Protein AF-A0A6V8LG87-F1 (afdb_monomer_lite)

Secondary structure (DSSP, 8-state):
-PPPSEETTEEEEEEEEE-SSEEEEEEEETTTTEEEEEEEE-GGGTT-HHHHHHHHHHHHHHHHTTTSSS--EEEEEE-TTS-EEEEEE---SSSS-TTSPTT---HHHHS--

InterPro domains:
  IPR000719 Protein kinase domain [PS50011] (10-113)
  IPR001245 Serine-threonine/tyrosine-protein kinase, catalytic domain [PF07714] (12-90)
  IPR011009 Protein kinase-like domain superfamily [SSF56112] (5-93)
  IPR017441 Protein kinase, ATP binding site [PS00107] (16-39)

Sequence (113 aa):
MIPPARIGTYRIERLLGAGSFATVWLGFDPSLGARVAIKVLADNWSHDLRVRERFLDEGRLLWRLDHQRVVRVYALDELPDGRPYLVMLWADGVACAIGWPPGRCRWTRVWPC

Radius of gyration: 13.92 Å; chains: 1; bounding box: 31×33×41 Å

Organism: NCBI:txid1076125

Foldseek 3Di:
DDDDCDFVQWGFDAWLDDAPFWTWTWTAHPVVRAIKIKTWGDPVCLPPPVSVVVVVVVLVVQCVVVPDQAKAWDDWDAGPVGIIMTIIDDDPQPSHDPPDDGPPDRPCVVDPD

Structure (mmCIF, N/CA/C/O backbone):
data_AF-A0A6V8LG87-F1
#
_entry.id   AF-A0A6V8LG87-F1
#
loop_
_atom_site.group_PDB
_atom_site.id
_atom_site.type_symbol
_atom_site.label_atom_id
_atom_site.label_alt_id
_atom_site.label_comp_id
_atom_site.label_asym_id
_atom_site.label_entity_id
_atom_site.label_seq_id
_atom_site.pdbx_PDB_ins_code
_atom_site.Cartn_x
_atom_site.Cartn_y
_atom_site.Cartn_z
_atom_site.occupancy
_atom_site.B_iso_or_equiv
_atom_site.auth_seq_id
_atom_site.auth_comp_id
_atom_site.auth_asym_id
_atom_site.auth_atom_id
_atom_site.pdbx_PDB_model_num
ATOM 1 N N . MET A 1 1 ? 7.406 16.252 -3.633 1.00 52.72 1 MET A N 1
ATOM 2 C CA . MET A 1 1 ? 6.657 15.255 -4.427 1.00 52.72 1 MET A CA 1
ATOM 3 C C . MET A 1 1 ? 5.187 15.406 -4.080 1.00 52.72 1 MET A C 1
ATOM 5 O O . MET A 1 1 ? 4.864 15.344 -2.900 1.00 52.72 1 MET A O 1
ATOM 9 N N . ILE A 1 2 ? 4.328 15.710 -5.053 1.00 60.94 2 ILE A N 1
ATOM 10 C CA . ILE A 1 2 ? 2.883 15.837 -4.814 1.00 60.94 2 ILE A CA 1
ATOM 11 C C . ILE A 1 2 ? 2.318 14.411 -4.697 1.00 60.94 2 ILE A C 1
ATOM 13 O O . ILE A 1 2 ? 2.616 13.597 -5.573 1.00 60.94 2 ILE A O 1
ATOM 17 N N . PRO A 1 3 ? 1.576 14.070 -3.629 1.00 64.38 3 PRO A N 1
ATOM 18 C CA . PRO A 1 3 ? 0.932 12.766 -3.521 1.00 64.38 3 PRO A CA 1
ATOM 19 C C . PRO A 1 3 ? -0.010 12.532 -4.709 1.00 64.38 3 PRO A C 1
ATOM 21 O O . PRO A 1 3 ? -0.745 13.454 -5.077 1.00 64.38 3 PRO A O 1
ATOM 24 N N . PRO A 1 4 ? -0.035 11.327 -5.305 1.00 75.56 4 PRO A N 1
ATOM 25 C CA . PRO A 1 4 ? -1.040 11.012 -6.311 1.00 75.56 4 PRO A CA 1
ATOM 26 C C . PRO A 1 4 ? -2.429 11.146 -5.681 1.00 75.56 4 PRO A C 1
ATOM 28 O O . PRO A 1 4 ? -2.637 10.704 -4.557 1.00 75.56 4 PRO A O 1
ATOM 31 N N . ALA A 1 5 ? -3.392 11.749 -6.383 1.00 83.56 5 ALA A N 1
ATOM 32 C CA . ALA A 1 5 ? -4.743 11.932 -5.839 1.00 83.56 5 ALA A CA 1
ATOM 33 C C . ALA A 1 5 ? -5.470 10.589 -5.615 1.00 83.56 5 ALA A C 1
ATOM 35 O O . ALA A 1 5 ? -6.320 10.466 -4.727 1.00 83.56 5 ALA A O 1
ATOM 36 N N . ARG A 1 6 ? -5.139 9.578 -6.431 1.00 87.38 6 ARG A N 1
ATOM 37 C CA . ARG A 1 6 ? -5.688 8.219 -6.380 1.00 87.38 6 ARG A CA 1
ATOM 38 C C . ARG A 1 6 ? -4.638 7.194 -6.797 1.00 87.38 6 ARG A C 1
ATOM 40 O O . ARG A 1 6 ? -3.780 7.496 -7.623 1.00 87.38 6 ARG A O 1
ATOM 47 N N . ILE A 1 7 ? -4.749 5.991 -6.249 1.00 87.12 7 ILE A N 1
ATOM 48 C CA . ILE A 1 7 ? -4.038 4.788 -6.697 1.00 87.12 7 ILE A CA 1
ATOM 49 C C . ILE A 1 7 ? -5.122 3.745 -6.933 1.00 87.12 7 ILE A C 1
ATOM 51 O O . ILE A 1 7 ? -5.860 3.443 -6.001 1.00 87.12 7 ILE A O 1
ATOM 55 N N . GLY A 1 8 ? -5.278 3.257 -8.164 1.00 85.38 8 GLY A N 1
ATOM 56 C CA . GLY A 1 8 ? -6.420 2.408 -8.519 1.00 85.38 8 GLY A CA 1
ATOM 57 C C . GLY A 1 8 ? -7.759 3.066 -8.148 1.00 85.38 8 GLY A C 1
ATOM 58 O O . GLY A 1 8 ? -8.017 4.223 -8.491 1.00 85.38 8 GLY A O 1
ATOM 59 N N . THR A 1 9 ? -8.597 2.346 -7.401 1.00 87.19 9 THR A N 1
ATOM 60 C CA . THR A 1 9 ? -9.882 2.838 -6.865 1.00 87.19 9 THR A CA 1
ATOM 61 C C . THR A 1 9 ? -9.748 3.604 -5.543 1.00 87.19 9 THR A C 1
ATOM 63 O O . THR A 1 9 ? -10.713 4.216 -5.079 1.00 87.19 9 THR A O 1
ATOM 66 N N . TYR A 1 10 ? -8.558 3.612 -4.941 1.00 90.75 10 TYR A N 1
ATOM 67 C CA . TYR A 1 10 ? -8.314 4.150 -3.609 1.00 90.75 10 TYR A CA 1
ATOM 68 C C . TYR A 1 10 ? -8.014 5.648 -3.649 1.00 90.75 10 TYR A C 1
ATOM 70 O O . TYR A 1 10 ? -7.161 6.118 -4.410 1.00 90.75 10 TYR A O 1
ATOM 78 N N . ARG A 1 11 ? -8.677 6.417 -2.779 1.00 91.75 11 ARG A N 1
ATOM 79 C CA . ARG A 1 11 ? -8.396 7.852 -2.617 1.00 91.75 11 ARG A CA 1
ATOM 80 C C . ARG A 1 11 ? -7.235 8.045 -1.654 1.00 91.75 11 ARG A C 1
ATOM 82 O O . ARG A 1 11 ? -7.338 7.620 -0.509 1.00 91.75 11 ARG A O 1
ATOM 89 N N . ILE A 1 12 ? -6.170 8.719 -2.076 1.00 92.00 12 ILE A N 1
ATOM 90 C CA . ILE A 1 12 ? -5.002 8.940 -1.216 1.00 92.00 12 ILE A CA 1
ATOM 91 C C . ILE A 1 12 ? -5.264 10.104 -0.265 1.00 92.00 12 ILE A C 1
ATOM 93 O O . ILE A 1 12 ? -5.641 11.194 -0.689 1.00 92.00 12 ILE A O 1
ATOM 97 N N . GLU A 1 13 ? -5.071 9.863 1.030 1.00 90.06 13 GLU A N 1
ATOM 98 C CA . GLU A 1 13 ? -5.220 10.876 2.075 1.00 90.06 13 GLU A CA 1
ATOM 99 C C . GLU A 1 13 ? -3.878 11.537 2.401 1.00 90.06 13 GLU A C 1
ATOM 101 O O . GLU A 1 13 ? -3.796 12.761 2.477 1.00 90.06 13 GLU A O 1
ATOM 106 N N . ARG A 1 14 ? -2.816 10.744 2.607 1.00 87.12 14 ARG A N 1
ATOM 107 C CA . ARG A 1 14 ? -1.473 11.260 2.932 1.00 87.12 14 ARG A CA 1
ATOM 108 C C . ARG A 1 14 ? -0.373 10.215 2.778 1.00 87.12 14 ARG A C 1
ATOM 110 O O . ARG A 1 14 ? -0.634 9.015 2.784 1.00 87.12 14 ARG A O 1
ATOM 117 N N . LEU A 1 15 ? 0.875 10.677 2.735 1.00 87.06 15 LEU A N 1
ATOM 118 C CA . LEU A 1 15 ? 2.060 9.827 2.857 1.00 87.06 15 LEU A CA 1
ATOM 119 C C . LEU A 1 15 ? 2.187 9.285 4.289 1.00 87.06 15 LEU A C 1
ATOM 121 O O . LEU A 1 15 ? 2.129 10.060 5.245 1.00 87.06 15 LEU A O 1
ATOM 125 N N . LEU A 1 16 ? 2.385 7.973 4.438 1.00 83.69 16 LEU A N 1
ATOM 126 C CA . LEU A 1 16 ? 2.703 7.341 5.725 1.00 83.69 16 LEU A CA 1
ATOM 127 C C . LEU A 1 16 ? 4.211 7.179 5.921 1.00 83.69 16 LEU A C 1
ATOM 129 O O . LEU A 1 16 ? 4.708 7.360 7.032 1.00 83.69 16 LEU A O 1
ATOM 133 N N . GLY A 1 17 ? 4.933 6.859 4.849 1.00 81.75 17 GLY A N 1
ATOM 134 C CA . GLY A 1 17 ? 6.386 6.735 4.857 1.00 81.75 17 GLY A CA 1
ATOM 135 C C . GLY A 1 17 ? 6.928 6.449 3.463 1.00 81.75 17 GLY A C 1
ATOM 136 O O . GLY A 1 17 ? 6.244 5.843 2.644 1.00 81.75 17 GLY A O 1
ATOM 137 N N . ALA A 1 18 ? 8.150 6.893 3.195 1.00 80.25 18 ALA A N 1
ATOM 138 C CA . ALA A 1 18 ? 8.874 6.577 1.973 1.00 80.25 18 ALA A CA 1
ATOM 139 C C . ALA A 1 18 ? 10.166 5.855 2.354 1.00 80.25 18 ALA A C 1
ATOM 141 O O . ALA A 1 18 ? 10.941 6.361 3.167 1.00 80.25 18 ALA A O 1
ATOM 142 N N . GLY A 1 19 ? 10.341 4.662 1.803 1.00 70.81 19 GLY A N 1
ATOM 143 C CA . GLY A 1 19 ? 11.512 3.825 1.978 1.00 70.81 19 GLY A CA 1
ATOM 144 C C . GLY A 1 19 ? 12.413 3.799 0.760 1.00 70.81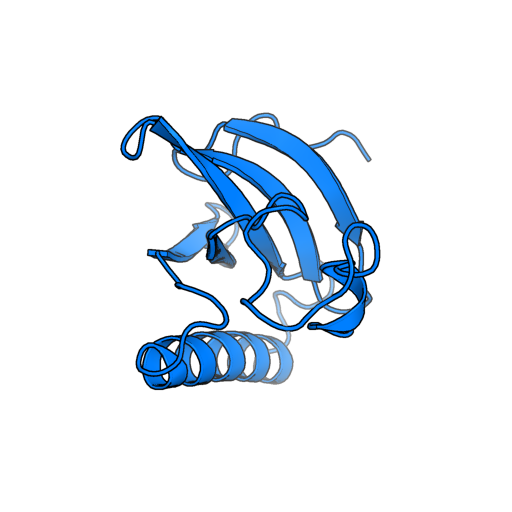 19 GLY A C 1
ATOM 145 O O . GLY A 1 19 ? 12.097 4.387 -0.274 1.00 70.81 19 GLY A O 1
ATOM 146 N N . SER A 1 20 ? 13.514 3.059 0.874 1.00 68.62 20 SER A N 1
ATOM 147 C CA . SER A 1 20 ? 14.442 2.847 -0.241 1.00 68.62 20 SER A CA 1
ATOM 148 C C . SER A 1 20 ? 13.805 2.025 -1.362 1.00 68.62 20 SER A C 1
ATOM 150 O O . SER A 1 20 ? 14.135 2.236 -2.529 1.00 68.62 20 SER A O 1
ATOM 152 N N . PHE A 1 21 ? 12.887 1.112 -1.017 1.00 73.06 21 PHE A N 1
ATOM 153 C CA . PHE A 1 21 ? 12.264 0.183 -1.968 1.00 73.06 21 PHE A CA 1
ATOM 154 C C . PHE A 1 21 ? 10.804 0.502 -2.295 1.00 73.06 21 PHE A C 1
ATOM 156 O O . PHE A 1 21 ? 10.329 0.174 -3.380 1.00 73.06 21 PHE A O 1
ATOM 163 N N . ALA A 1 22 ? 10.071 1.134 -1.379 1.00 81.69 22 ALA A N 1
ATOM 164 C CA . ALA A 1 22 ? 8.643 1.364 -1.552 1.00 81.69 22 ALA A CA 1
ATOM 165 C C . ALA A 1 22 ? 8.157 2.618 -0.827 1.00 81.69 22 ALA A C 1
ATOM 167 O O . ALA A 1 22 ? 8.694 3.023 0.203 1.00 81.69 22 ALA A O 1
ATOM 168 N N . THR A 1 23 ? 7.078 3.196 -1.343 1.00 86.62 23 THR A N 1
ATOM 169 C CA . THR A 1 23 ? 6.358 4.304 -0.717 1.00 86.62 23 THR A CA 1
ATOM 170 C C . THR A 1 23 ? 5.029 3.807 -0.167 1.00 86.62 23 THR A C 1
ATOM 172 O O . THR A 1 23 ? 4.258 3.180 -0.888 1.00 86.62 23 THR A O 1
ATOM 175 N N . VAL A 1 24 ? 4.744 4.089 1.101 1.00 87.19 24 VAL A N 1
ATOM 176 C CA . VAL A 1 24 ? 3.500 3.700 1.771 1.00 87.19 24 VAL A CA 1
ATOM 177 C C . VAL A 1 24 ? 2.591 4.911 1.926 1.00 87.19 24 VAL A C 1
ATOM 179 O O . VAL A 1 24 ? 2.953 5.913 2.548 1.00 87.19 24 VAL A O 1
ATOM 182 N N . TRP A 1 25 ? 1.376 4.791 1.411 1.00 89.00 25 TRP A N 1
ATOM 183 C CA . TRP A 1 25 ? 0.333 5.806 1.454 1.00 89.00 25 TRP A CA 1
ATOM 184 C C . TRP A 1 25 ? -0.819 5.365 2.351 1.00 89.00 25 TRP A C 1
ATOM 186 O O . TRP A 1 25 ? -1.149 4.183 2.418 1.00 89.00 25 TRP A O 1
A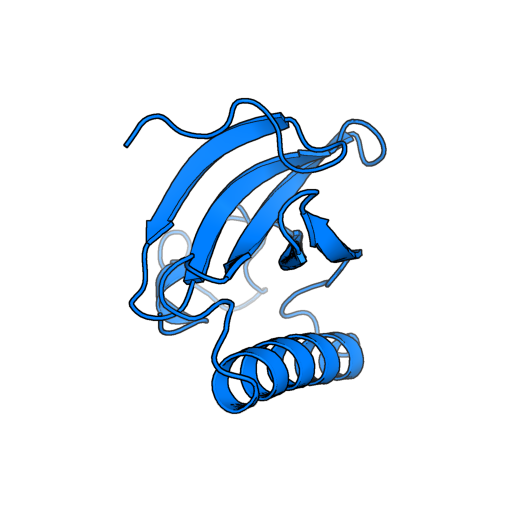TOM 196 N N . LEU A 1 26 ? -1.452 6.323 3.022 1.00 89.94 26 LEU A N 1
ATOM 197 C CA . LEU A 1 26 ? -2.769 6.133 3.615 1.00 89.94 26 LEU A CA 1
ATOM 198 C C . LEU A 1 26 ? -3.799 6.434 2.535 1.00 89.94 26 LEU A C 1
ATOM 200 O O . LEU A 1 26 ? -3.812 7.544 1.996 1.00 89.94 26 LEU A O 1
ATOM 204 N N . GLY A 1 27 ? -4.650 5.463 2.242 1.00 91.44 27 GLY A N 1
ATOM 205 C CA . GLY A 1 27 ? -5.771 5.607 1.330 1.00 91.44 27 GLY A CA 1
ATOM 206 C C . GLY A 1 27 ? -7.105 5.317 2.005 1.00 91.44 27 GLY A C 1
ATOM 207 O O . GLY A 1 27 ? -7.167 4.744 3.091 1.00 91.44 27 GLY A O 1
ATOM 208 N N . PHE A 1 28 ? -8.180 5.704 1.335 1.00 89.62 28 PHE A N 1
ATOM 209 C CA . PHE A 1 28 ? -9.545 5.323 1.659 1.00 89.62 28 PHE A CA 1
ATOM 210 C C . PHE A 1 28 ? -10.086 4.430 0.544 1.00 89.62 28 PHE A C 1
ATOM 212 O O . PHE A 1 28 ? -10.052 4.822 -0.628 1.00 89.62 28 PHE A O 1
ATOM 219 N N . ASP A 1 29 ? -10.571 3.247 0.917 1.00 89.25 29 ASP A N 1
ATOM 220 C CA . ASP A 1 29 ? -11.282 2.346 0.016 1.00 89.25 29 ASP A CA 1
ATOM 221 C C . ASP A 1 29 ? -12.791 2.626 0.110 1.00 89.25 29 ASP A C 1
ATOM 223 O O . ASP A 1 29 ? -13.397 2.336 1.148 1.00 89.25 29 ASP A O 1
ATOM 227 N N . PRO A 1 30 ? -13.423 3.175 -0.943 1.00 84.88 30 PRO A N 1
ATOM 228 C CA . PRO A 1 30 ? -14.862 3.416 -0.945 1.00 84.88 30 PRO A CA 1
ATOM 229 C C . PRO A 1 30 ? -15.693 2.124 -0.931 1.00 84.88 30 PRO A C 1
ATOM 231 O O . PRO A 1 30 ? -16.838 2.163 -0.489 1.00 84.88 30 PRO A O 1
ATOM 234 N N . SER A 1 31 ? -15.136 0.995 -1.373 1.00 84.44 31 SER A N 1
ATOM 235 C CA . SER A 1 31 ? -15.817 -0.307 -1.422 1.00 84.44 31 SER A CA 1
ATOM 236 C C . SER A 1 31 ? -15.919 -0.937 -0.034 1.00 84.44 31 SER A C 1
ATOM 238 O O . SER A 1 31 ? -16.937 -1.532 0.308 1.00 84.44 31 SER A O 1
ATOM 240 N N . LEU A 1 32 ? -14.866 -0.786 0.777 1.00 81.25 32 LEU A N 1
ATOM 241 C CA . LEU A 1 32 ? -14.829 -1.248 2.170 1.00 81.25 32 LEU A CA 1
ATOM 242 C C . LEU A 1 32 ? -15.337 -0.192 3.163 1.00 81.25 32 LEU A C 1
ATOM 244 O O . LEU A 1 32 ? -15.615 -0.522 4.313 1.00 81.25 32 LEU A O 1
ATOM 248 N N . GLY A 1 33 ? -15.416 1.077 2.751 1.00 84.81 33 GLY A N 1
ATOM 249 C CA . GLY A 1 33 ? -15.744 2.195 3.638 1.00 84.81 33 GLY A CA 1
ATOM 250 C C . GLY A 1 33 ? -14.689 2.433 4.724 1.00 84.81 33 GLY A C 1
ATOM 251 O O . GLY A 1 33 ? -15.012 2.947 5.793 1.00 84.81 33 GLY A O 1
ATOM 252 N N . ALA A 1 34 ? -13.437 2.036 4.479 1.00 84.75 34 ALA A N 1
ATOM 253 C CA . ALA A 1 34 ? -12.384 1.990 5.489 1.00 84.75 34 ALA A CA 1
ATOM 254 C C . ALA A 1 34 ? -11.056 2.569 4.984 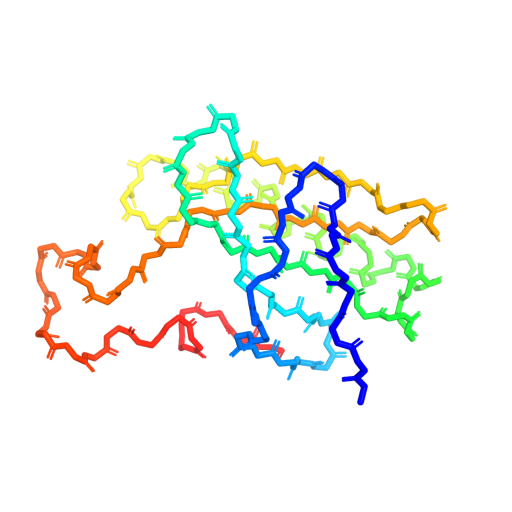1.00 84.75 34 ALA A C 1
ATOM 256 O O . ALA A 1 34 ? -10.779 2.632 3.783 1.00 84.75 34 ALA A O 1
ATOM 257 N N . ARG A 1 35 ? -10.207 2.985 5.930 1.00 87.44 35 ARG A N 1
ATOM 258 C CA . ARG A 1 35 ? -8.826 3.381 5.638 1.00 87.44 35 ARG A CA 1
ATOM 259 C C . ARG A 1 35 ? -7.962 2.148 5.390 1.00 87.44 35 ARG A C 1
ATOM 261 O O . ARG A 1 35 ? -8.053 1.159 6.116 1.00 87.44 35 ARG A O 1
ATOM 268 N N . VAL A 1 36 ? -7.084 2.247 4.403 1.00 88.62 36 VAL A N 1
ATOM 269 C CA . VAL A 1 36 ? -6.153 1.197 3.985 1.00 88.62 36 VAL A CA 1
ATOM 270 C C . VAL A 1 36 ? -4.748 1.770 3.838 1.00 88.62 36 VAL A C 1
ATOM 272 O O . VAL A 1 36 ? -4.569 2.945 3.517 1.00 88.62 36 VAL A O 1
ATOM 275 N N . ALA A 1 37 ? -3.738 0.947 4.090 1.00 88.69 37 ALA A N 1
ATOM 276 C CA . ALA A 1 37 ? -2.359 1.268 3.758 1.00 88.69 37 ALA A CA 1
ATOM 277 C C . ALA A 1 37 ? -2.038 0.710 2.370 1.00 88.69 37 ALA A C 1
ATOM 279 O O . ALA A 1 37 ? -2.373 -0.431 2.060 1.00 88.69 37 ALA A O 1
ATOM 280 N N . ILE A 1 38 ? -1.394 1.520 1.537 1.00 89.19 38 ILE A N 1
ATOM 281 C CA . ILE A 1 38 ? -1.083 1.191 0.147 1.00 89.19 38 ILE A CA 1
ATOM 282 C C . ILE A 1 38 ? 0.425 1.309 -0.032 1.00 89.19 38 ILE A C 1
ATOM 284 O O . ILE A 1 38 ? 0.965 2.415 -0.026 1.00 89.19 38 ILE A O 1
ATOM 288 N N . LYS A 1 39 ? 1.113 0.174 -0.154 1.00 87.94 39 LYS A N 1
ATOM 289 C CA . LYS A 1 39 ? 2.559 0.107 -0.399 1.00 87.94 39 LYS A CA 1
ATOM 290 C C . LYS A 1 39 ? 2.784 0.044 -1.908 1.00 87.94 39 LYS A C 1
ATOM 292 O O . LYS A 1 39 ? 2.312 -0.882 -2.548 1.00 87.94 39 LYS A O 1
ATOM 297 N N . VAL A 1 40 ? 3.489 1.015 -2.471 1.00 87.81 40 VAL A N 1
ATOM 298 C CA . VAL A 1 40 ? 3.792 1.120 -3.907 1.00 87.81 40 VAL A CA 1
ATOM 299 C C . VAL A 1 40 ? 5.287 0.956 -4.103 1.00 87.81 40 VAL A C 1
ATOM 301 O O . VAL A 1 40 ? 6.061 1.607 -3.396 1.00 87.81 40 VAL A O 1
ATOM 304 N N . LEU A 1 41 ? 5.705 0.129 -5.057 1.00 83.81 41 LEU A N 1
ATOM 305 C CA . LEU A 1 41 ? 7.119 0.003 -5.396 1.00 83.81 41 LEU A CA 1
ATOM 306 C C . LEU A 1 41 ? 7.681 1.337 -5.918 1.00 83.81 41 LEU A C 1
ATOM 308 O O . LEU A 1 41 ? 7.035 2.037 -6.700 1.00 83.81 41 LEU A O 1
ATOM 312 N N . ALA A 1 42 ? 8.876 1.711 -5.463 1.00 78.56 42 ALA A N 1
ATOM 313 C CA . ALA A 1 42 ? 9.508 2.946 -5.903 1.00 78.56 42 ALA A CA 1
ATOM 314 C C . ALA A 1 42 ? 9.921 2.868 -7.388 1.00 78.56 42 ALA A C 1
ATOM 316 O O . ALA A 1 42 ? 10.318 1.820 -7.895 1.00 78.56 42 ALA A O 1
ATOM 317 N N . ASP A 1 43 ? 9.801 4.000 -8.087 1.00 71.38 43 ASP A N 1
ATOM 318 C CA . ASP A 1 43 ? 9.957 4.096 -9.547 1.00 71.38 43 ASP A CA 1
ATOM 319 C C . ASP A 1 43 ? 11.336 3.643 -10.042 1.00 71.38 43 ASP A C 1
ATOM 321 O O . ASP A 1 43 ? 11.461 2.932 -11.036 1.00 71.38 43 ASP A O 1
ATOM 325 N N . ASN A 1 44 ? 12.367 3.975 -9.264 1.00 67.25 44 ASN A N 1
ATOM 326 C CA . ASN A 1 44 ? 13.765 3.619 -9.490 1.00 67.25 44 ASN A CA 1
ATOM 327 C C . ASN A 1 44 ? 14.048 2.108 -9.473 1.00 67.25 44 ASN A C 1
ATOM 329 O O . ASN A 1 44 ? 15.104 1.697 -9.947 1.00 67.25 44 ASN A O 1
ATOM 333 N N . TRP A 1 45 ? 13.132 1.291 -8.950 1.00 65.06 45 TRP A N 1
ATOM 334 C CA . TRP A 1 45 ? 13.278 -0.165 -8.876 1.00 65.06 45 TRP A CA 1
ATOM 335 C C . TRP A 1 45 ? 12.259 -0.928 -9.726 1.00 65.06 45 TRP A C 1
ATOM 337 O O . TRP A 1 45 ? 12.277 -2.156 -9.739 1.00 65.06 45 TRP A O 1
ATOM 347 N N . SER A 1 46 ? 11.390 -0.227 -10.461 1.00 62.78 46 SER A N 1
ATOM 348 C CA . SER A 1 46 ? 10.343 -0.839 -11.294 1.00 62.78 46 SER A CA 1
ATOM 349 C C . SER A 1 46 ? 10.894 -1.779 -12.379 1.00 62.78 46 SER A C 1
ATOM 351 O O . SER A 1 46 ? 10.252 -2.773 -12.719 1.00 62.78 46 SER A O 1
ATOM 353 N N . HIS A 1 47 ? 12.108 -1.511 -12.869 1.00 64.06 47 HIS A N 1
ATOM 354 C CA . HIS A 1 47 ? 12.791 -2.308 -13.892 1.00 64.06 47 HIS A CA 1
ATOM 355 C C . HIS A 1 47 ? 13.679 -3.434 -13.334 1.00 64.06 47 HIS A C 1
ATOM 357 O O . HIS A 1 47 ? 14.138 -4.279 -14.104 1.00 64.06 47 HIS A O 1
ATOM 363 N N . ASP A 1 48 ? 13.926 -3.478 -12.019 1.00 73.31 48 ASP A N 1
ATOM 364 C CA . ASP A 1 48 ? 14.729 -4.539 -11.406 1.00 73.31 48 ASP A CA 1
ATOM 365 C C . ASP A 1 48 ? 13.833 -5.725 -11.027 1.00 73.31 48 ASP A C 1
ATOM 367 O O . ASP A 1 48 ? 13.119 -5.718 -10.017 1.00 73.31 48 ASP A O 1
ATOM 371 N N . LEU A 1 49 ? 13.894 -6.775 -11.849 1.00 69.94 49 LEU A N 1
ATOM 372 C CA . LEU A 1 49 ? 13.123 -8.004 -11.663 1.00 69.94 49 LEU A CA 1
ATOM 373 C C . LEU A 1 49 ? 13.331 -8.631 -10.276 1.00 69.94 49 LEU A C 1
ATOM 375 O O . LEU A 1 49 ? 12.377 -9.168 -9.718 1.00 69.94 49 LEU A O 1
ATOM 379 N N . ARG A 1 50 ? 14.523 -8.509 -9.673 1.00 73.31 50 ARG A N 1
ATOM 380 C CA . ARG A 1 50 ? 14.798 -9.078 -8.341 1.00 73.31 50 ARG A CA 1
ATOM 381 C C . ARG A 1 50 ? 14.077 -8.318 -7.238 1.00 73.31 50 ARG A C 1
ATOM 383 O O . ARG A 1 50 ? 13.635 -8.919 -6.258 1.00 73.31 50 ARG A O 1
ATOM 390 N N . VAL A 1 51 ? 13.973 -6.996 -7.367 1.00 70.44 51 VAL A N 1
ATOM 391 C CA . VAL A 1 51 ? 13.255 -6.167 -6.389 1.00 70.44 51 VAL A CA 1
ATOM 392 C C . VAL A 1 51 ? 11.751 -6.368 -6.537 1.00 70.44 51 VAL A C 1
ATOM 394 O O . VAL A 1 51 ? 11.053 -6.505 -5.530 1.00 70.44 51 VAL A O 1
ATOM 397 N N . ARG A 1 52 ? 11.261 -6.487 -7.777 1.00 74.06 52 ARG A N 1
ATOM 398 C CA . ARG A 1 52 ? 9.865 -6.842 -8.054 1.00 74.06 52 ARG A CA 1
ATOM 399 C C . ARG A 1 52 ? 9.502 -8.209 -7.471 1.00 74.06 52 ARG A C 1
ATOM 401 O O . ARG A 1 52 ? 8.491 -8.312 -6.785 1.00 74.06 52 ARG A O 1
ATOM 408 N N . GLU A 1 53 ? 10.329 -9.234 -7.673 1.00 75.62 53 GLU A N 1
ATOM 409 C CA . GLU A 1 53 ? 10.111 -10.564 -7.085 1.00 75.62 53 GLU A CA 1
ATOM 410 C C . GLU A 1 53 ? 10.074 -10.521 -5.559 1.00 75.62 53 GLU A C 1
ATOM 412 O O . GLU A 1 53 ? 9.133 -11.042 -4.966 1.00 75.62 53 GLU A O 1
ATOM 417 N N . ARG A 1 54 ? 11.021 -9.826 -4.914 1.00 75.94 54 ARG A N 1
ATOM 418 C CA . ARG A 1 54 ? 11.011 -9.660 -3.450 1.00 75.94 54 ARG A CA 1
ATOM 419 C C . ARG A 1 54 ? 9.741 -8.982 -2.949 1.00 75.94 54 ARG A C 1
ATOM 421 O O . ARG A 1 54 ? 9.186 -9.418 -1.946 1.00 75.94 54 ARG A O 1
ATOM 428 N N . PHE A 1 55 ? 9.272 -7.949 -3.645 1.00 74.06 55 PHE A N 1
ATOM 429 C CA . PHE A 1 55 ? 8.030 -7.256 -3.305 1.00 74.06 55 PHE A CA 1
ATOM 430 C C . PHE A 1 55 ? 6.809 -8.183 -3.411 1.00 74.06 55 PHE A C 1
ATOM 432 O O . PHE A 1 55 ? 5.942 -8.193 -2.536 1.00 74.06 55 PHE A O 1
ATOM 439 N N . LEU A 1 56 ? 6.753 -8.996 -4.468 1.00 74.38 56 LEU A N 1
ATOM 440 C CA . LEU A 1 56 ? 5.682 -9.971 -4.671 1.00 74.38 56 LEU A CA 1
ATOM 441 C C . LEU A 1 56 ? 5.737 -11.103 -3.640 1.00 74.38 56 LEU A C 1
ATOM 443 O O . LEU A 1 56 ? 4.697 -11.499 -3.115 1.00 74.38 56 LEU A O 1
ATOM 447 N N . ASP A 1 57 ? 6.926 -11.607 -3.322 1.00 76.81 57 ASP A N 1
ATOM 448 C CA . ASP A 1 57 ? 7.117 -12.648 -2.310 1.00 76.81 57 ASP A CA 1
ATOM 449 C C . ASP A 1 57 ? 6.745 -12.156 -0.917 1.00 76.81 57 ASP A C 1
ATOM 451 O O . ASP A 1 57 ? 6.117 -12.881 -0.148 1.00 76.81 57 ASP A O 1
ATOM 455 N N . GLU A 1 58 ? 7.043 -10.899 -0.621 1.00 72.31 58 GLU A N 1
ATOM 456 C CA . GLU A 1 58 ? 6.643 -10.227 0.604 1.00 72.31 58 GLU A CA 1
ATOM 457 C C . GLU A 1 58 ? 5.104 -10.095 0.700 1.00 72.31 58 GLU A C 1
ATOM 459 O O . GLU A 1 58 ? 4.512 -10.439 1.729 1.00 72.31 58 GLU A O 1
ATOM 464 N N . GLY A 1 59 ? 4.429 -9.730 -0.397 1.00 69.25 59 GLY A N 1
ATOM 465 C CA . GLY A 1 59 ? 2.963 -9.749 -0.487 1.00 69.25 59 GLY A CA 1
ATOM 466 C C . GLY A 1 59 ? 2.352 -11.152 -0.339 1.00 69.25 59 GLY A C 1
ATOM 467 O O . GLY A 1 59 ? 1.362 -11.331 0.374 1.00 69.25 59 GLY A O 1
ATOM 468 N N . ARG A 1 60 ? 2.960 -12.175 -0.954 1.00 70.69 60 ARG A N 1
ATOM 469 C CA . ARG A 1 60 ? 2.528 -13.585 -0.846 1.00 70.69 60 ARG A CA 1
ATOM 470 C C . ARG A 1 60 ? 2.722 -14.144 0.559 1.00 70.69 60 ARG A C 1
ATOM 472 O O . ARG A 1 60 ? 1.882 -14.905 1.040 1.00 70.69 60 ARG A O 1
ATOM 479 N N . LEU A 1 61 ? 3.827 -13.795 1.210 1.00 69.12 61 LEU A N 1
ATOM 480 C CA . LEU A 1 61 ? 4.129 -14.218 2.572 1.00 69.12 61 LEU A CA 1
ATOM 481 C C . LEU A 1 61 ? 3.117 -13.612 3.548 1.00 69.12 61 LEU A C 1
ATOM 483 O O . LEU A 1 61 ? 2.578 -14.334 4.382 1.00 69.12 61 LEU A O 1
ATOM 487 N N . LEU A 1 62 ? 2.765 -12.337 3.369 1.00 63.72 62 LEU A N 1
ATOM 488 C CA . LEU A 1 62 ? 1.680 -11.701 4.115 1.00 63.72 62 LEU A CA 1
ATOM 489 C C . LEU A 1 62 ? 0.320 -12.365 3.883 1.00 63.72 62 LEU A C 1
ATOM 491 O O . LEU A 1 62 ? -0.397 -12.615 4.848 1.00 63.72 62 LEU A O 1
ATOM 495 N N . TRP A 1 63 ? -0.019 -12.691 2.633 1.00 62.97 63 TRP A N 1
ATOM 496 C CA . TRP A 1 63 ? -1.262 -13.403 2.322 1.00 62.97 63 TRP A CA 1
ATOM 497 C C . TRP A 1 63 ? -1.339 -14.743 3.067 1.00 62.97 63 TRP A C 1
ATOM 499 O O . TRP A 1 63 ? -2.385 -15.117 3.591 1.00 62.97 63 TRP A O 1
ATOM 509 N N . ARG A 1 64 ? -0.222 -15.474 3.165 1.00 61.31 64 ARG A N 1
ATOM 510 C CA . ARG A 1 64 ? -0.158 -16.760 3.882 1.00 61.31 64 ARG A CA 1
ATOM 511 C C . ARG A 1 64 ? -0.218 -16.619 5.406 1.00 61.31 64 ARG A C 1
ATOM 513 O O . ARG A 1 64 ? -0.623 -17.565 6.076 1.00 61.31 64 ARG A O 1
ATOM 520 N N . LEU A 1 65 ? 0.162 -15.466 5.955 1.00 56.97 65 LEU A N 1
ATOM 521 C CA . LEU A 1 65 ? 0.145 -15.186 7.396 1.00 56.97 65 LEU A CA 1
ATOM 522 C C . LEU A 1 65 ? -1.229 -14.724 7.926 1.00 56.97 65 LEU A C 1
ATOM 524 O O . LEU A 1 65 ? -1.344 -14.421 9.116 1.00 56.97 65 LEU A O 1
ATOM 528 N N . ASP A 1 66 ? -2.281 -14.743 7.094 1.00 53.06 66 ASP A N 1
ATOM 529 C CA . ASP A 1 66 ? -3.665 -14.328 7.415 1.00 53.06 66 ASP A CA 1
ATOM 530 C C . ASP A 1 66 ? -4.291 -15.055 8.631 1.00 53.06 66 ASP A C 1
ATOM 532 O O . ASP A 1 66 ? -5.345 -14.667 9.126 1.00 53.06 66 ASP A O 1
ATOM 536 N N . HIS A 1 67 ? -3.636 -16.081 9.187 1.00 46.16 67 HIS A N 1
ATOM 537 C CA . HIS A 1 67 ? -4.165 -16.859 10.310 1.00 46.16 67 HIS A CA 1
ATOM 538 C C . HIS A 1 67 ? -3.879 -16.331 11.721 1.00 46.16 67 HIS A C 1
ATOM 540 O O . HIS A 1 67 ? -4.442 -16.863 12.678 1.00 46.16 67 HIS A O 1
ATOM 546 N N . GLN A 1 68 ? -3.074 -15.281 11.906 1.00 45.78 68 GLN A N 1
ATOM 547 C CA . GLN A 1 68 ? -2.863 -14.715 13.246 1.00 45.78 68 GLN A CA 1
ATOM 548 C C . GLN A 1 68 ? -2.727 -13.191 13.219 1.00 45.78 68 GLN A C 1
ATOM 550 O O . GLN A 1 68 ? -1.633 -12.659 13.297 1.00 45.78 68 GLN A O 1
ATOM 555 N N . ARG A 1 69 ? -3.863 -12.481 13.174 1.00 47.09 69 ARG A N 1
ATOM 556 C CA . ARG A 1 69 ? -4.078 -11.144 13.782 1.00 47.09 69 ARG A CA 1
ATOM 557 C C . ARG A 1 69 ? -3.124 -9.982 13.416 1.00 47.09 69 ARG A C 1
ATOM 559 O O . ARG A 1 69 ? -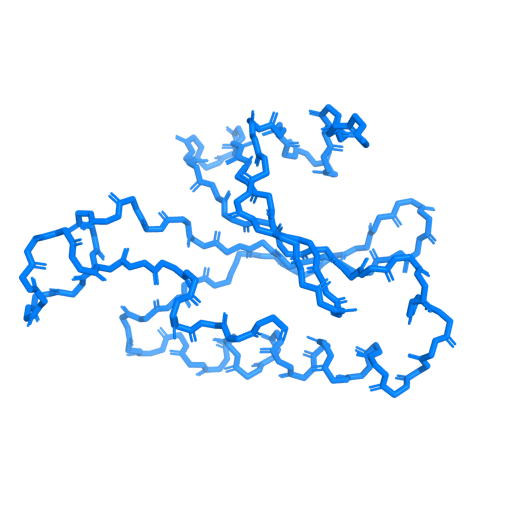3.209 -8.953 14.081 1.00 47.09 69 ARG A O 1
ATOM 566 N N . VAL A 1 70 ? -2.240 -10.091 12.419 1.00 56.09 70 VAL A N 1
ATOM 567 C CA . VAL A 1 70 ? -1.128 -9.127 12.262 1.00 56.09 70 VAL A CA 1
ATOM 568 C C . VAL A 1 70 ? -1.295 -8.147 11.094 1.00 56.09 70 VAL A C 1
ATOM 570 O O . VAL A 1 70 ? -1.169 -6.954 11.340 1.00 56.09 70 VAL A O 1
ATOM 573 N N . VAL A 1 71 ? -1.644 -8.555 9.869 1.00 59.12 71 VAL A N 1
ATOM 574 C CA . VAL A 1 71 ? -1.943 -7.621 8.756 1.00 59.12 71 VAL A CA 1
ATOM 575 C C . VAL A 1 71 ? -2.816 -8.341 7.730 1.00 59.12 71 VAL A C 1
ATOM 577 O O . VAL A 1 71 ? -2.400 -9.367 7.203 1.00 59.12 71 VAL A O 1
ATOM 580 N N . ARG A 1 72 ? -4.003 -7.807 7.413 1.00 65.38 72 ARG A N 1
ATOM 581 C CA . ARG A 1 72 ? -4.845 -8.347 6.334 1.00 65.38 72 ARG A CA 1
ATOM 582 C C . ARG A 1 72 ? -4.466 -7.684 5.015 1.00 65.38 72 ARG A C 1
ATOM 584 O O . ARG A 1 72 ? -4.577 -6.463 4.904 1.00 65.38 72 ARG A O 1
ATOM 591 N N . VAL A 1 73 ? -4.012 -8.466 4.040 1.00 69.06 73 VAL A N 1
ATOM 592 C CA . VAL A 1 73 ? -3.799 -7.995 2.662 1.00 69.06 73 VAL A CA 1
ATOM 593 C C . VAL A 1 73 ? -5.129 -8.081 1.923 1.00 69.06 73 VAL A C 1
ATOM 595 O O . VAL A 1 73 ? -5.782 -9.120 1.949 1.00 69.06 73 VAL A O 1
ATOM 598 N N . TYR A 1 74 ? -5.541 -6.982 1.298 1.00 71.06 74 TYR A N 1
ATOM 599 C CA . TYR A 1 74 ? -6.795 -6.896 0.550 1.00 71.06 74 TYR A CA 1
ATOM 600 C C . TYR A 1 74 ? -6.595 -7.099 -0.946 1.00 71.06 74 TYR A C 1
ATOM 602 O O . TYR A 1 74 ? -7.430 -7.730 -1.587 1.00 71.06 74 TYR A O 1
ATOM 610 N N . ALA A 1 75 ? -5.507 -6.562 -1.499 1.00 76.31 75 ALA A N 1
ATOM 611 C CA . ALA A 1 75 ? -5.245 -6.624 -2.928 1.00 76.31 75 ALA A CA 1
ATOM 612 C C . ALA A 1 75 ? -3.747 -6.527 -3.232 1.00 76.31 75 ALA A C 1
ATOM 614 O O . ALA A 1 75 ? -2.988 -5.865 -2.519 1.00 76.31 75 ALA A O 1
ATOM 615 N N . LEU A 1 76 ? -3.354 -7.177 -4.321 1.00 82.38 76 LEU A N 1
ATOM 616 C CA . LEU A 1 76 ? -2.080 -7.007 -5.003 1.00 82.38 76 LEU A CA 1
ATOM 617 C C . LEU A 1 76 ? -2.420 -6.723 -6.463 1.00 82.38 76 LEU A C 1
ATOM 619 O O . LEU A 1 76 ? -3.078 -7.546 -7.097 1.00 82.38 76 LEU A O 1
ATOM 623 N N . ASP A 1 77 ? -2.008 -5.568 -6.960 1.00 84.75 77 ASP A N 1
ATOM 624 C CA . ASP A 1 77 ? -2.383 -5.094 -8.291 1.00 84.75 77 ASP A CA 1
ATOM 625 C C . ASP A 1 77 ? -1.281 -4.169 -8.839 1.00 84.75 77 ASP A C 1
ATOM 627 O O . ASP A 1 77 ? -0.269 -3.931 -8.170 1.00 84.75 77 ASP A O 1
ATOM 631 N N . GLU A 1 78 ? -1.425 -3.684 -10.067 1.00 85.94 78 GLU A N 1
ATOM 632 C CA . GLU A 1 78 ? -0.417 -2.884 -10.763 1.00 85.94 78 GLU A CA 1
ATOM 633 C C . GLU A 1 78 ? -0.970 -1.512 -11.160 1.00 85.94 78 GLU A C 1
ATOM 635 O O . GLU A 1 78 ? -2.117 -1.352 -11.576 1.00 85.94 78 GLU A O 1
ATOM 640 N N . LEU A 1 79 ? -0.148 -0.477 -10.996 1.00 84.81 79 LEU A N 1
ATOM 641 C CA . LEU A 1 79 ? -0.451 0.859 -11.491 1.00 84.81 79 LEU A CA 1
ATOM 642 C C . LEU A 1 79 ? -0.448 0.872 -13.033 1.00 84.81 79 LEU A C 1
ATOM 644 O O . LEU A 1 79 ? 0.194 0.024 -13.652 1.00 84.81 79 LEU A O 1
ATOM 648 N N . PRO A 1 80 ? -1.071 1.879 -13.680 1.00 79.75 80 PRO A N 1
ATOM 649 C CA . PRO A 1 80 ? -1.031 2.025 -15.141 1.00 79.75 80 PRO A CA 1
ATOM 650 C C . PRO A 1 80 ? 0.382 2.131 -15.738 1.00 79.75 80 PRO A C 1
ATOM 652 O O . PRO A 1 80 ? 0.564 1.910 -16.930 1.00 79.75 80 PRO A O 1
ATOM 655 N N . ASP A 1 81 ? 1.376 2.479 -14.919 1.00 79.50 81 ASP A N 1
ATOM 656 C CA . ASP A 1 81 ? 2.796 2.534 -15.282 1.00 79.50 81 ASP A CA 1
ATOM 657 C C . ASP A 1 81 ? 3.548 1.205 -15.054 1.00 79.50 81 ASP A C 1
ATOM 659 O O . ASP A 1 81 ? 4.760 1.140 -15.243 1.00 79.50 81 ASP A O 1
ATOM 663 N N . GLY A 1 82 ? 2.844 0.138 -14.660 1.00 80.06 82 GLY A N 1
ATOM 664 C CA . GLY A 1 82 ? 3.396 -1.201 -14.443 1.00 80.06 82 GLY A CA 1
ATOM 665 C C . GLY A 1 82 ? 4.007 -1.427 -13.058 1.00 80.06 82 GLY A C 1
ATOM 666 O O . GLY A 1 82 ? 4.528 -2.512 -12.792 1.00 80.06 82 GLY A O 1
ATOM 667 N N . ARG A 1 83 ? 3.962 -0.441 -12.152 1.00 83.56 83 ARG A N 1
ATOM 668 C CA . ARG A 1 83 ? 4.496 -0.614 -10.793 1.00 83.56 83 ARG A CA 1
ATOM 669 C C . ARG A 1 83 ? 3.521 -1.401 -9.916 1.00 83.56 83 ARG A C 1
ATOM 671 O O . ARG A 1 83 ? 2.365 -0.990 -9.787 1.00 83.56 83 ARG A O 1
ATOM 678 N N . PRO A 1 84 ? 3.965 -2.477 -9.246 1.00 84.69 84 PRO A N 1
ATOM 679 C CA . PRO A 1 84 ? 3.099 -3.217 -8.345 1.00 84.69 84 PRO A CA 1
ATOM 680 C C . PRO A 1 84 ? 2.801 -2.398 -7.085 1.00 84.69 84 PRO A C 1
ATOM 682 O O . PRO A 1 84 ? 3.666 -1.694 -6.543 1.00 84.69 84 PRO A O 1
ATOM 685 N N . TYR A 1 85 ? 1.573 -2.527 -6.595 1.00 87.69 85 TYR A N 1
ATOM 686 C CA . TYR A 1 85 ? 1.143 -1.985 -5.320 1.00 87.69 85 TYR A CA 1
ATOM 687 C C . TYR A 1 85 ? 0.370 -3.027 -4.505 1.00 87.69 85 TYR A C 1
ATOM 689 O O . TYR A 1 85 ? -0.345 -3.878 -5.031 1.00 87.69 85 TYR A O 1
ATOM 697 N N . LEU A 1 86 ? 0.543 -2.959 -3.188 1.00 87.19 86 LEU A N 1
ATOM 698 C CA . LEU A 1 86 ? -0.087 -3.838 -2.214 1.00 87.19 86 LEU A CA 1
ATOM 699 C C . LEU A 1 86 ? -1.018 -3.016 -1.327 1.00 87.19 86 LEU A C 1
ATOM 701 O O . LEU A 1 86 ? -0.608 -1.995 -0.769 1.00 87.19 86 LEU A O 1
ATOM 705 N N . VAL A 1 87 ? -2.250 -3.481 -1.167 1.00 87.12 87 VAL A N 1
ATOM 706 C CA . VAL A 1 87 ? -3.266 -2.857 -0.319 1.00 87.12 87 VAL A CA 1
ATOM 707 C C . VAL A 1 87 ? -3.474 -3.720 0.909 1.00 87.12 87 VAL A C 1
ATOM 709 O O . VAL A 1 87 ? -3.701 -4.925 0.807 1.00 87.12 87 VAL A O 1
ATOM 712 N N . MET A 1 88 ? -3.423 -3.103 2.081 1.00 84.56 88 MET A N 1
ATOM 713 C CA . MET A 1 88 ? -3.516 -3.799 3.357 1.00 84.56 88 MET A CA 1
ATOM 714 C C . MET A 1 88 ? -4.291 -2.988 4.393 1.00 84.56 88 MET A C 1
ATOM 716 O O . MET A 1 88 ? -4.453 -1.772 4.272 1.00 84.56 88 MET A O 1
ATOM 720 N N . LEU A 1 89 ? -4.777 -3.672 5.426 1.00 81.06 89 LEU A N 1
ATOM 721 C CA . LEU A 1 89 ? -5.476 -3.057 6.549 1.00 81.06 89 LEU A CA 1
ATOM 722 C C . LEU A 1 89 ? -4.617 -1.975 7.198 1.00 81.06 89 LEU A C 1
ATOM 724 O O . LEU A 1 89 ? -3.509 -2.238 7.652 1.00 81.06 89 LEU A O 1
ATOM 728 N N . TRP A 1 90 ? -5.162 -0.763 7.298 1.00 79.31 90 TRP A N 1
ATOM 729 C CA . TRP A 1 90 ? -4.574 0.276 8.128 1.00 79.31 90 TRP A CA 1
ATOM 730 C C . TRP A 1 90 ? -5.009 0.074 9.582 1.00 79.31 90 TRP A C 1
ATOM 732 O O . TRP A 1 90 ? -6.189 0.190 9.905 1.00 79.31 90 TRP A O 1
ATOM 742 N N . ALA A 1 91 ? -4.051 -0.201 10.467 1.00 69.00 91 ALA A N 1
ATOM 743 C CA . ALA A 1 91 ? -4.294 -0.221 11.908 1.00 69.00 91 ALA A CA 1
ATOM 744 C C . ALA A 1 91 ? -3.940 1.152 12.493 1.00 69.00 91 ALA A C 1
ATOM 746 O O . ALA A 1 91 ? -2.766 1.523 12.566 1.00 69.00 91 ALA A O 1
ATOM 747 N N . ASP A 1 92 ? -4.947 1.909 12.919 1.00 61.38 92 ASP A N 1
ATOM 748 C CA . ASP A 1 92 ? -4.824 3.277 13.428 1.00 61.38 92 ASP A CA 1
ATOM 749 C C . ASP A 1 92 ? -4.303 3.348 14.873 1.00 61.38 92 ASP A C 1
ATOM 751 O O . ASP A 1 92 ? -4.789 4.113 15.691 1.00 61.38 92 ASP A O 1
ATOM 755 N N . GLY A 1 93 ? -3.303 2.543 15.230 1.00 52.62 93 GLY A N 1
ATOM 756 C CA . GLY A 1 93 ? -2.717 2.543 16.575 1.00 52.62 93 GLY A CA 1
ATOM 757 C C . GLY A 1 93 ? -3.641 2.054 17.702 1.00 52.62 93 GLY A C 1
ATOM 758 O O . GLY A 1 93 ? -3.117 1.702 18.757 1.00 52.62 93 GLY A O 1
ATOM 759 N N . VAL A 1 94 ? -4.962 1.966 17.491 1.00 44.81 94 VAL A N 1
ATOM 760 C CA . VAL A 1 94 ? -5.931 1.430 18.463 1.00 44.81 94 VAL A CA 1
ATOM 761 C C . VAL A 1 94 ? -6.173 -0.064 18.231 1.00 44.81 94 VAL A C 1
ATOM 763 O O . VAL A 1 94 ? -6.291 -0.833 19.179 1.00 44.81 94 VAL A O 1
ATOM 766 N N . ALA A 1 95 ? -6.151 -0.512 16.973 1.00 45.84 95 ALA A N 1
ATOM 767 C CA . ALA A 1 95 ? -6.384 -1.912 16.598 1.00 45.84 95 ALA A CA 1
ATOM 768 C C . ALA A 1 95 ? -5.117 -2.794 16.591 1.00 45.84 95 ALA A C 1
ATOM 770 O O . ALA A 1 95 ? -5.057 -3.809 15.899 1.00 45.84 95 ALA A O 1
ATOM 771 N N . CYS A 1 96 ? -4.078 -2.412 17.329 1.00 40.59 96 CYS A N 1
ATOM 772 C CA . CYS A 1 96 ? -2.817 -3.138 17.346 1.00 40.59 96 CYS A CA 1
ATOM 773 C C . CYS A 1 96 ? -2.741 -4.041 18.580 1.00 40.59 96 CYS A C 1
ATOM 775 O O . CYS A 1 96 ? -2.264 -3.605 19.617 1.00 40.59 96 CYS A O 1
ATOM 777 N N . ALA A 1 97 ? -3.237 -5.273 18.427 1.00 41.81 97 ALA A N 1
ATOM 778 C CA . ALA A 1 97 ? -3.151 -6.407 19.353 1.00 41.81 97 ALA A CA 1
ATOM 779 C C . ALA A 1 97 ? -3.550 -6.152 20.824 1.00 41.81 97 ALA A C 1
ATOM 781 O O . ALA A 1 97 ? -3.012 -5.305 21.531 1.00 41.81 97 ALA A O 1
ATOM 782 N N . ILE A 1 98 ? -4.414 -7.018 21.358 1.00 35.69 98 ILE A N 1
ATOM 783 C CA . ILE A 1 98 ? -4.516 -7.193 22.810 1.00 35.69 98 ILE A CA 1
ATOM 784 C C . ILE A 1 98 ? -3.102 -7.585 23.312 1.00 35.69 98 ILE A C 1
ATOM 786 O O . ILE A 1 98 ? -2.594 -8.650 22.967 1.00 35.69 98 ILE A O 1
ATOM 790 N N . GLY A 1 99 ? -2.402 -6.665 23.992 1.00 43.31 99 GLY A N 1
ATOM 791 C CA . GLY A 1 99 ? -1.022 -6.863 24.469 1.00 43.31 99 GLY A CA 1
ATOM 792 C C . GLY A 1 99 ? 0.001 -5.758 24.155 1.00 43.31 99 GLY A C 1
ATOM 793 O O . GLY A 1 99 ? 1.093 -5.806 24.719 1.00 43.31 99 GLY A O 1
ATOM 794 N N . TRP A 1 100 ? -0.303 -4.756 23.318 1.00 40.34 100 TRP A N 1
ATOM 795 C CA . TRP A 1 100 ? 0.570 -3.577 23.163 1.00 40.34 100 TRP A CA 1
ATOM 796 C C . TRP A 1 100 ? 0.043 -2.373 23.955 1.00 40.34 100 TRP A C 1
ATOM 798 O O . TRP A 1 100 ? -1.155 -2.092 23.912 1.00 40.34 100 TRP A O 1
ATOM 808 N N . PRO A 1 101 ? 0.906 -1.628 24.676 1.00 41.06 101 PRO A N 1
ATOM 809 C CA . PRO A 1 101 ? 0.475 -0.409 25.344 1.00 41.06 101 PRO A CA 1
ATOM 810 C C . PRO A 1 101 ? 0.038 0.634 24.299 1.00 41.06 101 PRO A C 1
ATOM 812 O O . PRO A 1 101 ? 0.696 0.768 23.254 1.00 41.06 101 PRO A O 1
ATOM 815 N N . PRO A 1 102 ? -1.041 1.393 24.570 1.00 43.47 102 PRO A N 1
ATOM 816 C CA . PRO A 1 102 ? -1.530 2.424 23.664 1.00 43.47 102 PRO A CA 1
ATOM 817 C C . PRO A 1 102 ? -0.401 3.392 23.283 1.00 43.47 102 PRO A C 1
ATOM 819 O O . PRO A 1 102 ? 0.411 3.796 24.115 1.00 43.47 102 PRO A O 1
ATOM 822 N N . GLY A 1 103 ? -0.317 3.730 21.994 1.00 45.78 103 GLY A N 1
ATOM 823 C CA . GLY A 1 103 ? 0.650 4.703 21.474 1.00 45.78 103 GLY A CA 1
ATOM 824 C C . GLY A 1 103 ? 2.024 4.160 21.057 1.00 45.78 103 GLY A C 1
ATOM 825 O O . GLY A 1 103 ? 2.838 4.942 20.564 1.00 45.78 103 GLY A O 1
ATOM 826 N N . ARG A 1 104 ? 2.311 2.852 21.182 1.00 46.94 104 ARG A N 1
ATOM 827 C CA . ARG A 1 104 ? 3.582 2.281 20.676 1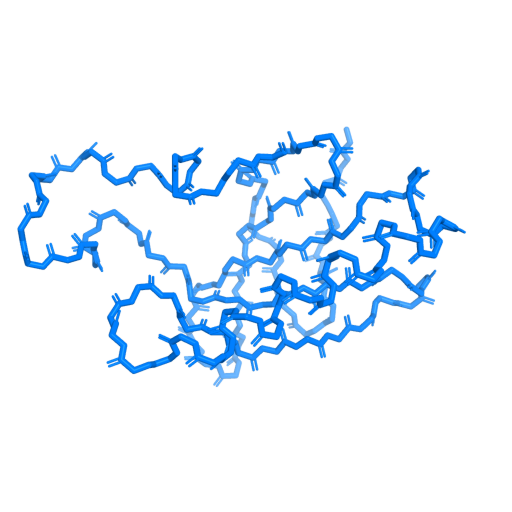.00 46.94 104 ARG A CA 1
ATOM 828 C C . ARG A 1 104 ? 3.511 1.649 19.291 1.00 46.94 104 ARG A C 1
ATOM 830 O O . ARG A 1 104 ? 4.567 1.522 18.674 1.00 46.94 104 ARG A O 1
ATOM 837 N N . CYS A 1 105 ? 2.334 1.314 18.763 1.00 45.62 105 CYS A N 1
ATOM 838 C CA . CYS A 1 105 ? 2.226 0.731 17.424 1.00 45.62 105 CYS A CA 1
ATOM 839 C C . CYS A 1 105 ? 2.470 1.765 16.324 1.00 45.62 105 CYS A C 1
ATOM 841 O O . CYS A 1 105 ? 1.557 2.359 15.756 1.00 45.62 105 CYS A O 1
ATOM 843 N N . ARG A 1 106 ? 3.748 1.966 16.011 1.00 47.59 106 ARG A N 1
ATOM 844 C CA . ARG A 1 106 ? 4.179 2.602 14.773 1.00 47.59 106 ARG A CA 1
ATOM 845 C C . ARG A 1 106 ? 4.213 1.527 13.699 1.00 47.59 106 ARG A C 1
ATOM 847 O O . ARG A 1 106 ? 5.084 0.664 13.738 1.00 47.59 106 ARG A O 1
ATOM 854 N N . TRP A 1 107 ? 3.322 1.625 12.716 1.00 47.62 107 TRP A N 1
ATOM 855 C CA . TRP A 1 107 ? 3.398 0.848 11.470 1.00 47.62 107 TRP A CA 1
ATOM 856 C C . TRP A 1 107 ? 4.821 0.845 10.872 1.00 47.62 107 TRP A C 1
ATOM 858 O O . TRP A 1 107 ? 5.295 -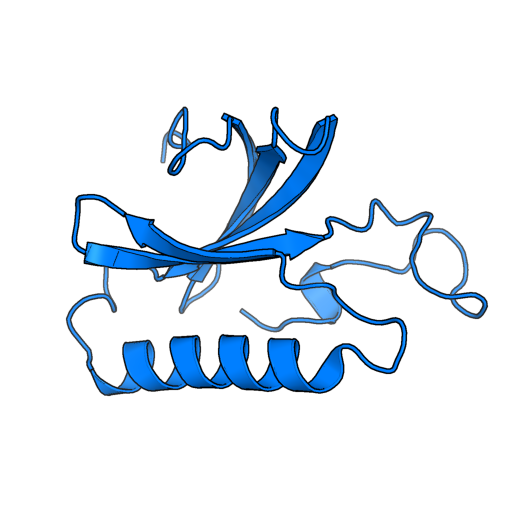0.175 10.391 1.00 47.62 107 TRP A O 1
ATOM 868 N N . THR A 1 108 ? 5.555 1.952 11.039 1.00 44.56 108 THR A N 1
ATOM 869 C CA . THR A 1 108 ? 6.972 2.116 10.660 1.00 44.56 108 THR A CA 1
ATOM 870 C C . THR A 1 108 ? 7.971 1.191 11.367 1.00 44.56 108 THR A C 1
ATOM 872 O O . THR A 1 108 ? 9.126 1.169 10.964 1.00 44.56 108 THR A O 1
ATOM 875 N N . ARG A 1 109 ? 7.587 0.450 12.418 1.00 39.59 109 ARG A N 1
ATOM 876 C CA . ARG A 1 109 ? 8.456 -0.553 13.074 1.00 39.59 109 ARG A CA 1
ATOM 877 C C . ARG A 1 109 ? 8.127 -1.993 12.713 1.00 39.59 109 ARG A C 1
ATOM 879 O O . ARG A 1 109 ? 8.992 -2.843 12.869 1.00 39.59 109 ARG A O 1
ATOM 886 N N . VAL A 1 110 ? 6.896 -2.272 12.289 1.00 44.41 110 VAL A N 1
ATOM 887 C CA . VAL A 1 110 ? 6.497 -3.634 11.903 1.00 44.41 110 VAL A CA 1
ATOM 888 C C . VAL A 1 110 ? 7.071 -3.971 10.524 1.00 44.41 110 VAL A C 1
ATOM 890 O O . VAL A 1 110 ? 7.296 -5.137 10.231 1.00 44.41 110 VAL A O 1
ATOM 893 N N . TRP A 1 111 ? 7.343 -2.951 9.701 1.00 44.97 111 TRP A N 1
ATOM 894 C CA . TRP A 1 111 ? 7.850 -3.100 8.340 1.00 44.97 111 TRP A CA 1
ATOM 895 C C . TRP A 1 111 ? 9.028 -2.156 8.078 1.00 44.97 111 TRP A C 1
ATOM 897 O O . TRP A 1 111 ? 8.812 -0.941 8.001 1.00 44.97 111 TRP A O 1
ATOM 907 N N . PRO A 1 112 ? 10.265 -2.676 7.959 1.00 36.03 112 PRO A N 1
ATOM 908 C CA . PRO A 1 112 ? 11.388 -1.875 7.511 1.00 36.03 112 PRO A CA 1
ATOM 909 C C . PRO A 1 112 ? 11.217 -1.535 6.024 1.00 36.03 112 PRO A C 1
ATOM 911 O O . PRO A 1 112 ? 10.795 -2.352 5.207 1.00 36.03 112 PRO A O 1
ATOM 914 N N . CYS A 1 113 ? 11.485 -0.269 5.733 1.00 38.31 113 CYS A N 1
ATOM 915 C CA . CYS A 1 113 ? 11.560 0.331 4.409 1.00 38.31 113 CYS A CA 1
ATOM 916 C C . CYS A 1 113 ? 12.825 -0.062 3.642 1.00 38.31 113 CYS A C 1
ATOM 918 O O . CYS A 1 113 ? 13.834 -0.378 4.308 1.00 38.31 113 CYS A O 1
#

pLDDT: mean 70.58, std 16.73, range [35.69, 92.0]